Protein AF-U1LPJ1-F1 (afdb_monomer_lite)

Sequence (101 aa):
MDVMLDLERLKQARTSLGSAVESFKGASSFNNDLERAVAEPDDRSSLRRKVSDFESDWNGRRGDLTEMLEEIHKGIDTIITEWDRWDTETAAELEPTGTVR

Organism: NCBI:txid1330458

Foldseek 3Di:
DDPVVVLVVLVVLLVVLVVVLVVLVVVLVVLVCVLVVDDQPPVNCPVSVVSVVVSVVSVVVSVVVSVVSVVVSVVSVVVSVVVVVVVVVVVVVPPDPPPDD

Secondary structure (DSSP, 8-state):
--HHHHHHHHHHHHHHHHHHHHHHHHHHHHHTTHHHHS--GGG--HHHHHHHHHHHHHHHHHHHHHHHHHHHHHHHHHHHHHHHHHHHHHHHHHS------

Radius of gyration: 24.48 Å; chains: 1; bounding box: 52×19×84 Å

Structure (mmCIF, N/CA/C/O backbone):
data_AF-U1LPJ1-F1
#
_entry.id   AF-U1LPJ1-F1
#
loop_
_atom_site.group_PDB
_atom_site.id
_atom_site.type_symbol
_atom_site.label_atom_id
_atom_site.label_alt_id
_atom_site.label_comp_id
_atom_site.label_asym_id
_atom_site.label_entity_id
_atom_site.label_seq_id
_atom_site.pdbx_PDB_ins_code
_atom_site.Cartn_x
_atom_site.Cartn_y
_atom_site.Cartn_z
_atom_site.occupancy
_atom_site.B_iso_or_equiv
_atom_site.auth_seq_id
_atom_site.auth_comp_id
_atom_site.auth_asym_id
_atom_site.auth_atom_id
_atom_site.pdbx_PDB_model_num
ATOM 1 N N . MET A 1 1 ? -27.423 -2.123 9.882 1.00 52.09 1 MET A N 1
ATOM 2 C CA . MET A 1 1 ? -26.033 -2.415 9.492 1.00 52.09 1 MET A CA 1
ATOM 3 C C . MET A 1 1 ? -25.321 -2.785 10.779 1.00 52.09 1 MET A C 1
ATOM 5 O O . MET A 1 1 ? -25.529 -2.092 11.766 1.00 52.09 1 MET A O 1
ATOM 9 N N . ASP A 1 2 ? -24.690 -3.952 10.801 1.00 80.62 2 ASP A N 1
ATOM 10 C CA . ASP A 1 2 ? -24.126 -4.587 11.994 1.00 80.62 2 ASP A CA 1
ATOM 11 C C . ASP A 1 2 ? -22.668 -4.137 12.148 1.00 80.62 2 ASP A C 1
ATOM 13 O O . ASP A 1 2 ? -21.842 -4.437 11.291 1.00 80.62 2 ASP A O 1
ATOM 17 N N . VAL A 1 3 ? -22.367 -3.377 13.202 1.00 76.25 3 VAL A N 1
ATOM 18 C CA . VAL A 1 3 ? -21.043 -2.769 13.436 1.00 76.25 3 VAL A CA 1
ATOM 19 C C . VAL A 1 3 ? -19.932 -3.826 13.458 1.00 76.25 3 VAL A C 1
ATOM 21 O O . VAL A 1 3 ? -18.827 -3.567 12.983 1.00 76.25 3 VAL A O 1
ATOM 24 N N . MET A 1 4 ? -20.232 -5.040 13.933 1.00 79.62 4 MET A N 1
ATOM 25 C CA . MET A 1 4 ? -19.274 -6.146 13.932 1.00 79.62 4 MET A CA 1
ATOM 26 C C . MET A 1 4 ? -18.941 -6.631 12.516 1.00 79.62 4 MET A C 1
ATOM 28 O O . MET A 1 4 ? -17.774 -6.866 12.204 1.00 79.62 4 MET A O 1
ATOM 32 N N . LEU A 1 5 ? -19.947 -6.728 11.639 1.00 79.12 5 LEU A N 1
ATOM 33 C CA . LEU A 1 5 ? -19.761 -7.104 10.235 1.00 79.12 5 LEU A CA 1
ATOM 34 C C . LEU A 1 5 ? -18.891 -6.081 9.491 1.00 79.12 5 LEU A C 1
ATOM 36 O O . LEU A 1 5 ? -18.083 -6.450 8.638 1.00 79.12 5 LEU A O 1
ATOM 40 N N . ASP A 1 6 ? -19.040 -4.796 9.805 1.00 88.12 6 ASP A N 1
ATOM 41 C CA . ASP A 1 6 ? -18.230 -3.748 9.186 1.00 88.12 6 ASP A CA 1
ATOM 42 C C . ASP A 1 6 ? -16.782 -3.761 9.694 1.00 88.12 6 ASP A C 1
ATOM 44 O O . ASP A 1 6 ? -15.859 -3.605 8.891 1.00 88.12 6 ASP A O 1
ATOM 48 N N . LEU A 1 7 ? -16.548 -4.045 10.980 1.00 89.25 7 LEU A N 1
ATOM 49 C CA . LEU A 1 7 ? -15.193 -4.223 11.511 1.00 89.25 7 LEU A CA 1
ATOM 50 C C . LEU A 1 7 ? -14.485 -5.437 10.891 1.00 89.25 7 LEU A C 1
ATOM 52 O O . LEU A 1 7 ? -13.303 -5.363 10.555 1.00 89.25 7 LEU A O 1
ATOM 56 N N . GLU A 1 8 ? -15.195 -6.548 10.699 1.00 90.81 8 GLU A N 1
ATOM 57 C CA . GLU A 1 8 ? -14.635 -7.731 10.043 1.00 90.81 8 GLU A CA 1
ATOM 58 C C . GLU A 1 8 ? -14.233 -7.430 8.591 1.00 90.81 8 GLU A C 1
ATOM 60 O O . GLU A 1 8 ? -13.141 -7.800 8.150 1.00 90.81 8 GLU A O 1
ATOM 65 N N . ARG A 1 9 ? -15.058 -6.669 7.862 1.00 91.38 9 ARG A N 1
ATOM 66 C CA . ARG A 1 9 ? -14.720 -6.183 6.514 1.00 91.38 9 ARG A CA 1
ATOM 67 C C . ARG A 1 9 ? -13.494 -5.276 6.517 1.00 91.38 9 ARG A C 1
ATOM 69 O O . ARG A 1 9 ? -12.657 -5.399 5.625 1.00 91.38 9 ARG A O 1
ATOM 76 N N . LEU A 1 10 ? -13.350 -4.398 7.512 1.00 92.62 10 LEU A N 1
ATOM 77 C CA . LEU A 1 10 ? -12.149 -3.572 7.666 1.00 92.62 10 LEU A CA 1
ATOM 78 C C . LEU A 1 10 ? -10.905 -4.433 7.919 1.00 92.62 10 LEU A C 1
ATOM 80 O O . LEU A 1 10 ? -9.872 -4.204 7.291 1.00 92.62 10 LEU A O 1
ATOM 84 N N . LYS A 1 11 ? -11.006 -5.467 8.764 1.00 92.75 11 LYS A N 1
ATOM 85 C CA . LYS A 1 11 ? -9.915 -6.428 9.008 1.00 92.75 11 LYS A CA 1
ATOM 86 C C . LYS A 1 11 ? -9.512 -7.152 7.711 1.00 92.75 11 LYS A C 1
ATOM 88 O O . LYS A 1 11 ? -8.324 -7.236 7.406 1.00 92.75 11 LYS A O 1
ATOM 93 N N . GLN A 1 12 ? -10.477 -7.581 6.895 1.00 94.38 12 GLN A N 1
ATOM 94 C CA . GLN A 1 12 ? -10.217 -8.188 5.578 1.00 94.38 12 GLN A CA 1
ATOM 95 C C . GLN A 1 12 ? -9.570 -7.206 4.585 1.00 94.38 12 GLN A C 1
ATOM 97 O O . GLN A 1 12 ? -8.633 -7.568 3.862 1.00 94.38 12 GLN A O 1
ATOM 102 N N . ALA A 1 13 ? -10.044 -5.957 4.557 1.00 92.31 13 ALA A N 1
ATOM 103 C CA . ALA A 1 13 ? -9.490 -4.907 3.709 1.00 92.31 13 ALA A CA 1
ATOM 104 C C . ALA A 1 13 ? -8.038 -4.582 4.089 1.00 92.31 13 ALA A C 1
ATOM 106 O O . ALA A 1 13 ? -7.192 -4.490 3.201 1.00 92.31 13 ALA A O 1
ATOM 107 N N . ARG A 1 14 ? -7.729 -4.496 5.392 1.00 92.75 14 ARG A N 1
ATOM 108 C CA . ARG A 1 14 ? -6.364 -4.320 5.915 1.00 92.75 14 ARG A CA 1
ATOM 109 C C . ARG A 1 14 ? -5.426 -5.404 5.392 1.00 92.75 14 ARG A C 1
ATOM 111 O O . ARG A 1 14 ? -4.400 -5.082 4.804 1.00 92.75 14 ARG A O 1
ATOM 118 N N . THR A 1 15 ? -5.797 -6.677 5.536 1.00 94.06 15 THR A N 1
ATOM 119 C CA . THR A 1 15 ? -4.982 -7.798 5.040 1.00 94.06 15 THR A CA 1
ATOM 120 C C . THR A 1 15 ? -4.758 -7.713 3.531 1.00 94.06 15 THR A C 1
ATOM 122 O O . THR A 1 15 ? -3.625 -7.827 3.071 1.00 94.06 15 THR A O 1
ATOM 125 N N . SER A 1 16 ? -5.821 -7.458 2.764 1.00 92.62 16 SER A N 1
ATOM 126 C CA . SER A 1 16 ? -5.740 -7.383 1.300 1.00 92.62 16 SER A CA 1
ATOM 127 C C . SER A 1 16 ? -4.850 -6.228 0.828 1.00 92.62 16 SER A C 1
ATOM 129 O O . SER A 1 16 ? -4.041 -6.399 -0.084 1.00 92.62 16 SER A O 1
ATOM 131 N N . LEU A 1 17 ? -4.961 -5.061 1.472 1.00 91.94 17 LEU A N 1
ATOM 132 C CA . LEU A 1 17 ? -4.114 -3.898 1.199 1.00 91.94 17 LEU A CA 1
ATOM 133 C C . LEU A 1 17 ? -2.654 -4.159 1.570 1.00 91.94 17 LEU A C 1
ATOM 135 O O . LEU A 1 17 ? -1.772 -3.816 0.788 1.00 91.94 17 LEU A O 1
ATOM 139 N N . GLY A 1 18 ? -2.393 -4.817 2.703 1.00 91.25 18 GLY A N 1
ATOM 140 C CA . GLY A 1 18 ? -1.041 -5.221 3.095 1.00 91.25 18 GLY A CA 1
ATOM 141 C C . GLY A 1 18 ? -0.377 -6.105 2.034 1.00 91.25 18 GLY A C 1
ATOM 142 O O . GLY A 1 18 ? 0.728 -5.807 1.582 1.00 91.25 18 GLY A O 1
ATOM 143 N N . SER A 1 19 ? -1.086 -7.127 1.542 1.00 92.31 19 SER A N 1
ATOM 144 C CA . SER A 1 19 ? -0.584 -7.991 0.462 1.00 92.31 19 SER A CA 1
ATOM 145 C C . SER A 1 19 ? -0.363 -7.242 -0.857 1.00 92.31 19 SER A C 1
ATOM 147 O O . SER A 1 19 ? 0.593 -7.531 -1.583 1.00 92.31 19 SER A O 1
ATOM 149 N N . ALA A 1 20 ? -1.220 -6.268 -1.181 1.00 87.94 20 ALA A N 1
ATOM 150 C CA . ALA A 1 20 ? -1.036 -5.424 -2.358 1.00 87.94 20 ALA A CA 1
ATOM 151 C C . ALA A 1 20 ? 0.240 -4.575 -2.236 1.00 87.94 20 ALA A C 1
ATOM 153 O O . ALA A 1 20 ? 1.060 -4.583 -3.154 1.00 87.94 20 ALA A O 1
ATOM 154 N N . VAL A 1 21 ? 0.452 -3.911 -1.093 1.00 89.62 21 VAL A N 1
ATOM 155 C CA . VAL A 1 21 ? 1.664 -3.122 -0.808 1.00 89.62 21 VAL A CA 1
ATOM 156 C C . VAL A 1 21 ? 2.925 -3.979 -0.941 1.00 89.62 21 VAL A C 1
ATOM 158 O O . VAL A 1 21 ? 3.872 -3.574 -1.616 1.00 89.62 21 VAL A O 1
ATOM 161 N N . GLU A 1 22 ? 2.946 -5.181 -0.361 1.00 89.88 22 GLU A N 1
ATOM 162 C CA . GLU A 1 22 ? 4.086 -6.102 -0.482 1.00 89.88 22 GLU A CA 1
ATOM 163 C C . GLU A 1 22 ? 4.357 -6.505 -1.937 1.00 89.88 22 GLU A C 1
ATOM 165 O O . GLU A 1 22 ? 5.505 -6.479 -2.391 1.00 89.88 22 GLU A O 1
ATOM 170 N N . SER A 1 23 ? 3.301 -6.803 -2.697 1.00 86.50 23 SER A N 1
ATOM 171 C CA . SER A 1 23 ? 3.410 -7.146 -4.119 1.00 86.50 23 SER A CA 1
ATOM 172 C C . SER A 1 23 ? 3.993 -5.986 -4.935 1.00 86.50 23 SER A C 1
ATOM 174 O O . SER A 1 23 ? 4.903 -6.184 -5.744 1.00 86.50 23 SER A O 1
ATOM 176 N N . PHE A 1 24 ? 3.530 -4.756 -4.688 1.00 84.69 24 PHE A N 1
ATOM 177 C CA . PHE A 1 24 ? 4.059 -3.556 -5.339 1.00 84.69 24 PHE A CA 1
ATOM 178 C C . PHE A 1 24 ? 5.516 -3.275 -4.954 1.00 84.69 24 PHE A C 1
ATOM 180 O O . PHE A 1 24 ? 6.305 -2.872 -5.813 1.00 84.69 24 PHE A O 1
ATOM 187 N N . LYS A 1 25 ? 5.919 -3.529 -3.704 1.00 83.81 25 LYS A N 1
ATOM 188 C CA . LYS A 1 25 ? 7.325 -3.432 -3.280 1.00 83.81 25 LYS A CA 1
ATOM 189 C C . LYS A 1 25 ? 8.209 -4.448 -4.007 1.00 83.81 25 LYS A C 1
ATOM 191 O O . LYS A 1 25 ? 9.264 -4.068 -4.511 1.00 83.81 25 LYS A O 1
ATOM 196 N N . GLY A 1 26 ? 7.758 -5.696 -4.141 1.00 81.62 26 GLY A N 1
ATOM 197 C CA . GLY A 1 26 ? 8.491 -6.750 -4.853 1.00 81.62 26 GLY A CA 1
ATOM 198 C C . GLY A 1 26 ? 8.658 -6.487 -6.356 1.00 81.62 26 GLY A C 1
ATOM 199 O O . GLY A 1 26 ? 9.723 -6.757 -6.918 1.00 81.62 26 GLY A O 1
ATOM 200 N N . ALA A 1 27 ? 7.651 -5.888 -6.999 1.00 76.38 27 ALA A N 1
ATOM 201 C CA . ALA A 1 27 ? 7.640 -5.627 -8.440 1.00 76.38 27 ALA A CA 1
ATOM 202 C C . ALA A 1 27 ? 8.724 -4.641 -8.926 1.00 76.38 27 ALA A C 1
ATOM 204 O O . ALA A 1 27 ? 9.048 -4.637 -10.113 1.00 76.38 27 ALA A O 1
ATOM 205 N N . SER A 1 28 ? 9.323 -3.827 -8.045 1.00 70.06 28 SER A N 1
ATOM 206 C CA . SER A 1 28 ? 10.428 -2.937 -8.448 1.00 70.06 28 SER A CA 1
ATOM 207 C C . SER A 1 28 ? 11.677 -3.695 -8.883 1.00 70.06 28 SER A C 1
ATOM 209 O O . SER A 1 28 ? 12.421 -3.199 -9.723 1.00 70.06 28 SER A O 1
ATOM 211 N N . SER A 1 29 ? 11.924 -4.869 -8.300 1.00 66.56 29 SER A N 1
ATOM 212 C CA . SER A 1 29 ? 13.154 -5.621 -8.556 1.00 66.56 29 SER A CA 1
ATOM 213 C C . SER A 1 29 ? 13.245 -6.101 -10.005 1.00 66.56 29 SER A C 1
ATOM 215 O O . SER A 1 29 ? 14.319 -6.063 -10.588 1.00 66.56 29 SER A O 1
ATOM 217 N N . PHE A 1 30 ? 12.112 -6.475 -10.605 1.00 67.44 30 PHE A N 1
ATOM 218 C CA . PHE A 1 30 ? 12.055 -6.981 -11.975 1.00 67.44 30 PHE A CA 1
ATOM 219 C C . PHE A 1 30 ? 12.259 -5.884 -13.026 1.00 67.44 30 PHE A C 1
ATOM 221 O O . PHE A 1 30 ? 12.912 -6.116 -14.039 1.00 67.44 30 PHE A O 1
ATOM 228 N N . ASN A 1 31 ? 11.719 -4.685 -12.788 1.00 68.00 31 ASN A N 1
ATOM 229 C CA . ASN A 1 31 ? 11.782 -3.616 -13.781 1.00 68.00 31 ASN A CA 1
ATOM 230 C C . ASN A 1 31 ? 13.127 -2.892 -13.819 1.00 68.00 31 ASN A C 1
ATOM 232 O O . ASN A 1 31 ? 13.434 -2.352 -14.859 1.00 68.00 31 ASN A O 1
ATOM 236 N N . ASN A 1 32 ? 13.945 -2.908 -12.763 1.00 69.50 32 ASN A N 1
ATOM 237 C CA . ASN A 1 32 ? 15.240 -2.202 -12.750 1.00 69.50 32 ASN A CA 1
ATOM 238 C C . ASN A 1 32 ? 16.325 -2.826 -13.656 1.00 69.50 32 ASN A C 1
ATOM 240 O O . ASN A 1 32 ? 17.430 -2.290 -13.753 1.00 69.50 32 ASN A O 1
ATOM 244 N N . ASP A 1 33 ? 16.044 -3.978 -14.266 1.00 76.69 33 ASP A N 1
ATOM 245 C CA . ASP A 1 33 ? 16.992 -4.722 -15.097 1.00 76.69 33 ASP A CA 1
ATOM 246 C C . ASP A 1 33 ? 16.584 -4.773 -16.582 1.00 76.69 33 ASP A C 1
ATOM 248 O O . ASP A 1 33 ? 17.301 -5.365 -17.396 1.00 76.69 33 ASP A O 1
ATOM 252 N N . LEU A 1 34 ? 15.466 -4.149 -16.976 1.00 79.88 34 LEU A N 1
ATOM 253 C CA . LEU A 1 34 ? 14.954 -4.234 -18.346 1.00 79.88 34 LEU A CA 1
ATOM 254 C C . LEU A 1 34 ? 15.847 -3.454 -19.326 1.00 79.88 34 LEU A C 1
ATOM 256 O O . LEU A 1 34 ? 16.154 -3.950 -20.406 1.00 79.88 34 LEU A O 1
ATOM 260 N N . GLU A 1 35 ? 16.340 -2.281 -18.939 1.00 80.06 35 GLU A N 1
ATOM 261 C CA . GLU A 1 35 ? 17.271 -1.445 -19.691 1.00 80.06 35 GLU A CA 1
ATOM 262 C C . GLU A 1 35 ? 18.579 -2.198 -19.928 1.00 80.06 35 GLU A C 1
ATOM 264 O O . GLU A 1 35 ? 19.114 -2.189 -21.036 1.00 80.06 35 GLU A O 1
ATOM 269 N N . ARG A 1 36 ? 19.064 -2.909 -18.903 1.00 78.94 36 ARG A N 1
ATOM 270 C CA . ARG A 1 36 ? 20.275 -3.738 -18.981 1.00 78.94 36 ARG A CA 1
ATOM 271 C C . ARG A 1 36 ? 20.105 -4.924 -19.922 1.00 78.94 36 ARG A C 1
ATOM 273 O O . ARG A 1 36 ? 21.087 -5.372 -20.510 1.00 78.94 36 ARG A O 1
ATOM 280 N N . ALA A 1 37 ? 18.881 -5.428 -20.074 1.00 83.50 37 ALA A N 1
ATOM 281 C CA . ALA A 1 37 ? 18.567 -6.481 -21.030 1.00 83.50 37 ALA A CA 1
ATOM 282 C C . ALA A 1 37 ? 18.528 -5.972 -22.485 1.00 83.50 37 ALA A C 1
ATOM 284 O O . ALA A 1 37 ? 18.624 -6.776 -23.416 1.00 83.50 37 ALA A O 1
ATOM 285 N N . VAL A 1 38 ? 18.417 -4.655 -22.707 1.00 83.75 38 VAL A N 1
ATOM 286 C CA . VAL A 1 38 ? 18.424 -4.057 -24.046 1.00 83.75 38 VAL A CA 1
ATOM 287 C C . VAL A 1 38 ? 19.841 -3.663 -24.461 1.00 83.75 38 VAL A C 1
ATOM 289 O O . VAL A 1 38 ? 20.411 -2.686 -23.983 1.00 83.75 38 VAL A O 1
ATOM 292 N N . ALA A 1 39 ? 20.392 -4.408 -25.418 1.00 79.62 39 ALA A N 1
ATOM 293 C CA . ALA A 1 39 ? 21.686 -4.112 -26.027 1.00 79.62 39 ALA A CA 1
ATOM 294 C C . ALA A 1 39 ? 21.660 -2.854 -26.922 1.00 79.62 39 ALA A C 1
ATOM 296 O O . ALA A 1 39 ? 20.603 -2.366 -27.327 1.00 79.62 39 ALA A O 1
ATOM 297 N N . GLU A 1 40 ? 22.849 -2.378 -27.297 1.00 81.00 40 GLU A N 1
ATOM 298 C CA . GLU A 1 40 ? 23.055 -1.238 -28.201 1.00 81.00 40 GLU A CA 1
ATOM 299 C C . GLU A 1 40 ? 23.685 -1.694 -29.531 1.00 81.00 40 GLU A C 1
ATOM 301 O O . GLU A 1 40 ? 24.887 -1.534 -29.740 1.00 81.00 40 GLU A O 1
ATOM 306 N N . PRO A 1 41 ? 22.913 -2.303 -30.450 1.00 77.19 41 PRO A N 1
ATOM 307 C CA . PRO A 1 41 ? 23.428 -2.671 -31.765 1.00 77.19 41 PRO A CA 1
ATOM 308 C C . PRO A 1 41 ? 23.718 -1.417 -32.600 1.00 77.19 41 PRO A C 1
ATOM 310 O O . PRO A 1 41 ? 22.909 -0.487 -32.626 1.00 77.19 41 PRO A O 1
ATOM 313 N N . ASP A 1 42 ? 24.848 -1.402 -33.311 1.00 78.06 42 ASP A N 1
ATOM 314 C CA . ASP A 1 42 ? 25.292 -0.282 -34.158 1.00 78.06 42 ASP A CA 1
ATOM 315 C C . ASP A 1 42 ? 25.281 1.085 -33.436 1.00 78.06 42 ASP A C 1
ATOM 317 O O . ASP A 1 42 ? 24.847 2.088 -34.008 1.00 78.06 42 ASP A O 1
ATOM 321 N N . ASP A 1 43 ? 25.662 1.118 -32.152 1.00 79.06 43 ASP A N 1
ATOM 322 C CA . ASP A 1 43 ? 25.617 2.302 -31.273 1.00 79.06 43 ASP A CA 1
ATOM 323 C C . ASP A 1 43 ? 24.213 2.944 -31.138 1.00 79.06 43 ASP A C 1
ATOM 325 O O . ASP A 1 43 ? 24.043 4.085 -30.688 1.00 79.06 43 ASP A O 1
ATOM 329 N N . ARG A 1 44 ? 23.146 2.221 -31.514 1.00 84.38 44 ARG A N 1
ATOM 330 C CA . ARG A 1 44 ? 21.766 2.719 -31.461 1.00 84.38 44 ARG A CA 1
ATOM 331 C C . ARG A 1 44 ? 21.159 2.503 -30.082 1.00 84.38 44 ARG A C 1
ATOM 333 O O . ARG A 1 44 ? 20.500 1.504 -29.817 1.00 84.38 44 ARG A O 1
ATOM 340 N N . SER A 1 45 ? 21.241 3.526 -29.242 1.00 87.88 45 SER A N 1
ATOM 341 C CA . SER A 1 45 ? 20.675 3.506 -27.884 1.00 87.88 45 SER A CA 1
ATOM 342 C C . SER A 1 45 ? 19.218 3.986 -27.771 1.00 87.88 45 SER A C 1
ATOM 344 O O . SER A 1 45 ? 18.711 4.183 -26.672 1.00 87.88 45 SER A O 1
ATOM 346 N N . SER A 1 46 ? 18.505 4.191 -28.886 1.00 88.56 46 SER A N 1
ATOM 347 C CA . SER A 1 46 ? 17.139 4.754 -28.860 1.00 88.56 46 SER A CA 1
ATOM 348 C C . SER A 1 46 ? 16.104 3.861 -28.161 1.00 88.56 46 SER A C 1
ATOM 350 O O . SER A 1 46 ? 15.248 4.377 -27.444 1.00 88.56 46 SER A O 1
ATOM 352 N N . LEU A 1 47 ? 16.184 2.537 -28.341 1.00 88.19 47 LEU A N 1
ATOM 353 C CA . LEU A 1 47 ? 15.306 1.587 -27.654 1.00 88.19 47 LEU A CA 1
ATOM 354 C C . LEU A 1 47 ? 15.655 1.513 -26.168 1.00 88.19 47 LEU A C 1
ATOM 356 O O . LEU A 1 47 ? 14.763 1.620 -25.335 1.00 88.19 47 LEU A O 1
ATOM 360 N N . ARG A 1 48 ? 16.951 1.416 -25.850 1.00 88.69 48 ARG A N 1
ATOM 361 C CA . ARG A 1 4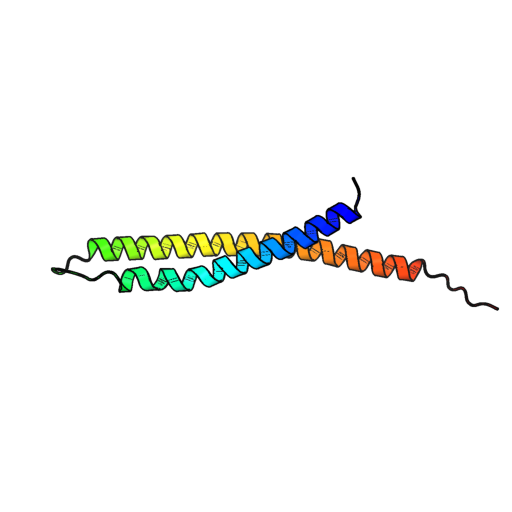8 ? 17.444 1.413 -24.472 1.00 88.69 48 ARG A CA 1
ATOM 362 C C . ARG A 1 48 ? 16.996 2.662 -23.706 1.00 88.69 48 ARG A C 1
ATOM 364 O O . ARG A 1 48 ? 16.464 2.533 -22.615 1.00 88.69 48 ARG A O 1
ATOM 371 N N . ARG A 1 49 ? 17.107 3.856 -24.303 1.00 89.06 49 ARG A N 1
ATOM 372 C CA . ARG A 1 49 ? 16.619 5.113 -23.703 1.00 89.06 49 ARG A CA 1
ATOM 373 C C . ARG A 1 49 ? 15.120 5.087 -23.414 1.00 89.06 49 ARG A C 1
ATOM 375 O O . ARG A 1 49 ? 14.726 5.409 -22.307 1.00 89.06 49 ARG A O 1
ATOM 382 N N 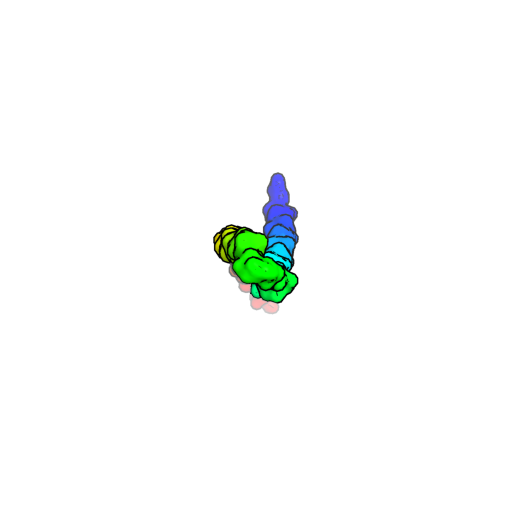. LYS A 1 50 ? 14.298 4.624 -24.361 1.00 90.88 50 LYS A N 1
ATOM 383 C CA . LYS A 1 50 ? 12.849 4.480 -24.132 1.00 90.88 50 LYS A CA 1
ATOM 384 C C . LYS A 1 50 ? 12.521 3.508 -23.000 1.00 90.88 50 LYS A C 1
ATOM 386 O O . LYS A 1 50 ? 11.540 3.714 -22.296 1.00 90.88 50 LYS A O 1
ATOM 391 N N . VAL A 1 51 ? 13.307 2.441 -22.857 1.00 89.69 51 VAL A N 1
ATOM 392 C CA . VAL A 1 51 ? 13.158 1.496 -21.747 1.00 89.69 51 VAL A CA 1
ATOM 393 C C . VAL A 1 51 ? 13.560 2.147 -20.426 1.00 89.69 51 VAL A C 1
ATOM 395 O O . VAL A 1 51 ? 12.796 2.048 -19.478 1.00 89.69 51 VAL A O 1
ATOM 398 N N . SER A 1 52 ? 14.668 2.887 -20.392 1.00 87.38 52 SER A N 1
ATOM 399 C CA . SER A 1 52 ? 15.094 3.672 -19.223 1.00 87.38 52 SER A CA 1
ATOM 400 C C . SER A 1 52 ? 14.022 4.684 -18.782 1.00 87.38 52 SER A C 1
ATOM 402 O O . SER A 1 52 ? 13.653 4.739 -17.610 1.00 87.38 52 SER A O 1
ATOM 404 N N . ASP A 1 53 ? 13.440 5.424 -19.735 1.00 90.56 53 ASP A N 1
ATOM 405 C CA . ASP A 1 53 ? 12.349 6.371 -19.470 1.00 90.56 53 ASP A CA 1
ATOM 406 C C . ASP A 1 53 ? 11.125 5.648 -18.877 1.00 90.56 53 ASP A C 1
ATOM 408 O O . ASP A 1 53 ? 10.559 6.083 -17.874 1.00 90.56 53 ASP A O 1
ATOM 412 N N . PHE A 1 54 ? 10.748 4.502 -19.458 1.00 89.94 54 PHE A N 1
ATOM 413 C CA . PHE A 1 54 ? 9.654 3.673 -18.954 1.00 89.94 54 PHE A CA 1
ATOM 414 C C . PHE A 1 54 ? 9.918 3.149 -17.537 1.00 89.94 54 PHE A C 1
ATOM 416 O O . PHE A 1 54 ? 9.017 3.191 -16.701 1.00 89.94 54 PHE A O 1
ATOM 423 N N . GLU A 1 55 ? 11.126 2.657 -17.252 1.00 88.75 55 GLU A N 1
ATOM 424 C CA . GLU A 1 55 ? 11.505 2.177 -15.921 1.00 88.75 55 GLU A CA 1
ATOM 425 C C . GLU A 1 55 ? 11.404 3.284 -14.876 1.00 88.75 55 GLU A C 1
ATOM 427 O O . GLU A 1 55 ? 10.843 3.066 -13.800 1.00 88.75 55 GLU A O 1
ATOM 432 N N . SER A 1 56 ? 11.910 4.475 -15.201 1.00 88.94 56 SER A N 1
ATOM 433 C CA . SER A 1 56 ? 11.856 5.646 -14.327 1.00 88.94 56 SER A CA 1
ATOM 434 C C . SER A 1 56 ? 10.410 6.054 -14.031 1.00 88.94 56 SER A C 1
ATOM 436 O O . SER A 1 56 ? 10.015 6.143 -12.864 1.00 88.94 56 SER A O 1
ATOM 438 N N . ASP A 1 57 ? 9.586 6.208 -15.072 1.00 90.94 57 ASP A N 1
ATOM 439 C CA . ASP A 1 57 ? 8.172 6.576 -14.943 1.00 90.94 57 ASP A CA 1
ATOM 440 C C . ASP A 1 57 ? 7.372 5.526 -14.163 1.00 90.94 57 ASP A C 1
ATOM 442 O O . ASP A 1 57 ? 6.541 5.862 -13.312 1.00 90.94 57 ASP A O 1
ATOM 446 N N . TRP A 1 58 ?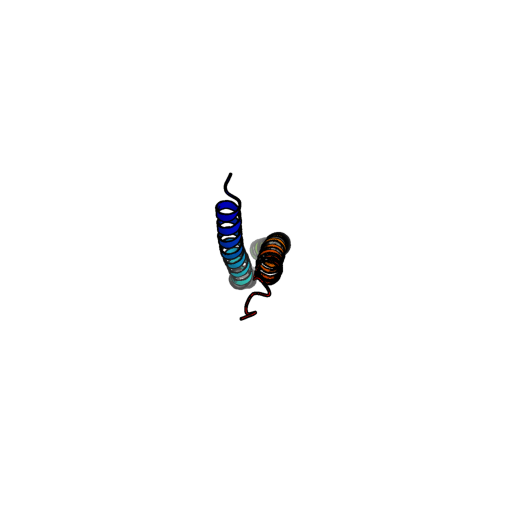 7.614 4.243 -14.440 1.00 89.81 58 TRP A N 1
ATOM 447 C CA . TRP A 1 58 ? 6.991 3.141 -13.716 1.00 89.81 58 TRP A CA 1
ATOM 448 C C . TRP A 1 58 ? 7.378 3.160 -12.240 1.00 89.81 58 TRP A C 1
ATOM 450 O O . TRP A 1 58 ? 6.509 3.047 -11.375 1.00 89.81 58 TRP A O 1
ATOM 460 N N . ASN A 1 59 ? 8.668 3.317 -11.942 1.00 88.38 59 ASN A N 1
ATOM 461 C CA . ASN A 1 59 ? 9.166 3.342 -10.574 1.00 88.38 59 ASN A CA 1
ATOM 462 C C . ASN A 1 59 ? 8.592 4.510 -9.775 1.00 88.38 59 ASN A C 1
ATOM 464 O O . ASN A 1 59 ? 8.193 4.287 -8.631 1.00 88.38 59 ASN A O 1
ATOM 468 N N . GLY A 1 60 ? 8.494 5.699 -10.379 1.00 90.81 60 GLY A N 1
ATOM 469 C CA . GLY A 1 60 ? 7.851 6.864 -9.770 1.00 90.81 60 GLY A CA 1
ATOM 470 C C . GLY A 1 60 ? 6.381 6.602 -9.450 1.00 90.81 60 GLY A C 1
ATOM 471 O O . GLY A 1 60 ? 5.996 6.588 -8.285 1.00 90.81 60 GLY A O 1
ATOM 472 N N . ARG A 1 61 ? 5.573 6.261 -10.465 1.00 90.81 61 ARG A N 1
ATOM 473 C CA . ARG A 1 61 ? 4.128 6.000 -10.293 1.00 90.81 61 ARG A CA 1
ATOM 474 C C . ARG A 1 61 ? 3.836 4.882 -9.296 1.00 90.81 61 ARG A C 1
ATOM 476 O O . ARG A 1 61 ? 2.854 4.937 -8.561 1.00 90.81 61 ARG A O 1
ATOM 483 N N . ARG A 1 62 ? 4.667 3.838 -9.291 1.00 89.88 62 ARG A N 1
ATOM 484 C CA . ARG A 1 62 ? 4.567 2.730 -8.339 1.00 89.88 62 ARG A CA 1
ATOM 485 C C . ARG A 1 62 ? 4.903 3.185 -6.922 1.00 89.88 62 ARG A C 1
ATOM 487 O O . ARG A 1 62 ? 4.251 2.721 -5.991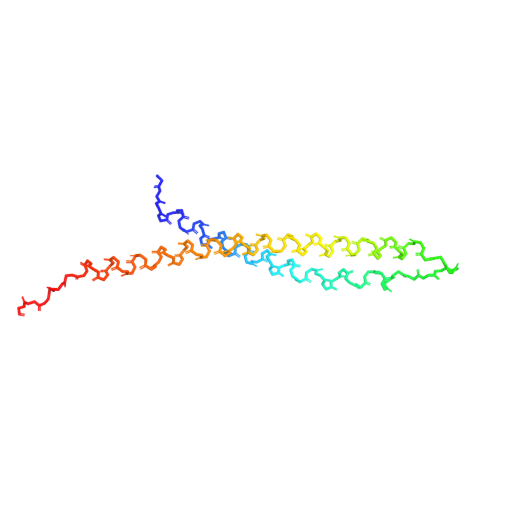 1.00 89.88 62 ARG A O 1
ATOM 494 N N . GLY A 1 63 ? 5.908 4.046 -6.760 1.00 91.12 63 GLY A N 1
ATOM 495 C CA . GLY A 1 63 ? 6.238 4.678 -5.484 1.00 91.12 63 GLY A CA 1
ATOM 496 C C . GLY A 1 63 ? 5.040 5.435 -4.925 1.00 91.12 63 GLY A C 1
ATOM 497 O O . GLY A 1 63 ? 4.568 5.085 -3.847 1.00 91.12 63 GLY A O 1
ATOM 498 N N . ASP A 1 64 ? 4.481 6.347 -5.723 1.00 92.88 64 ASP A N 1
ATOM 499 C CA . ASP A 1 64 ? 3.314 7.155 -5.349 1.00 92.88 64 ASP A CA 1
ATOM 500 C C . ASP A 1 64 ? 2.113 6.274 -4.959 1.00 92.88 64 ASP A C 1
ATOM 502 O O . ASP A 1 64 ? 1.481 6.469 -3.922 1.00 92.88 64 ASP A O 1
ATOM 506 N N . LEU A 1 65 ? 1.811 5.244 -5.760 1.00 90.81 65 LEU A N 1
ATOM 507 C CA . LEU A 1 65 ? 0.716 4.319 -5.460 1.00 90.81 65 LEU A CA 1
ATOM 508 C C . LEU A 1 65 ? 0.973 3.514 -4.179 1.00 90.81 65 LEU A C 1
ATOM 510 O O . LEU A 1 65 ? 0.042 3.263 -3.418 1.00 90.81 65 LEU A O 1
ATOM 514 N N . THR A 1 66 ? 2.219 3.097 -3.942 1.00 91.62 66 THR A N 1
ATOM 515 C CA . THR A 1 66 ? 2.588 2.362 -2.725 1.00 91.62 66 THR A CA 1
ATOM 516 C C . THR A 1 66 ? 2.374 3.236 -1.494 1.00 91.62 66 THR A C 1
ATOM 518 O O . THR A 1 66 ? 1.765 2.769 -0.537 1.00 91.62 66 THR A O 1
ATOM 521 N N . GLU A 1 67 ? 2.800 4.499 -1.540 1.00 93.50 67 GLU A N 1
ATOM 522 C CA . GLU A 1 67 ? 2.606 5.463 -0.453 1.00 93.50 67 GLU A CA 1
ATOM 523 C C . GLU A 1 67 ? 1.114 5.670 -0.150 1.00 93.50 67 GLU A C 1
ATOM 525 O O . GLU A 1 67 ? 0.686 5.498 0.991 1.00 93.50 67 GLU A O 1
ATOM 530 N N . MET A 1 68 ? 0.285 5.899 -1.175 1.00 93.56 68 MET A N 1
ATOM 531 C CA . MET A 1 68 ? -1.169 6.033 -0.997 1.00 93.56 68 MET A CA 1
ATOM 532 C C . MET A 1 68 ? -1.809 4.780 -0.377 1.00 93.56 68 MET A C 1
ATOM 534 O O . MET A 1 68 ? -2.690 4.878 0.480 1.00 93.56 68 MET A O 1
ATOM 538 N N . LEU A 1 69 ? -1.393 3.583 -0.806 1.00 91.81 69 LEU A N 1
ATOM 539 C CA . LEU A 1 69 ? -1.905 2.327 -0.250 1.00 91.81 69 LEU A CA 1
ATOM 540 C C . LEU A 1 69 ? -1.481 2.135 1.213 1.00 91.81 69 LEU A C 1
ATOM 542 O O . LEU A 1 69 ? -2.278 1.650 2.019 1.00 91.81 69 LEU A O 1
ATOM 546 N N . GLU A 1 70 ? -0.260 2.532 1.571 1.00 93.12 70 GLU A N 1
ATOM 547 C CA . GLU A 1 70 ? 0.233 2.510 2.951 1.00 93.12 70 GLU A CA 1
ATOM 548 C C . GLU A 1 70 ? -0.535 3.479 3.855 1.00 93.12 70 GLU A C 1
ATOM 550 O O . GLU A 1 70 ? -0.888 3.114 4.980 1.00 93.12 70 GLU A O 1
ATOM 555 N N . GLU A 1 71 ? -0.861 4.678 3.367 1.00 94.94 71 GLU A N 1
ATOM 556 C CA . GLU A 1 71 ? -1.684 5.644 4.102 1.00 94.94 71 GLU A CA 1
ATOM 557 C C . GLU A 1 71 ? -3.086 5.096 4.394 1.00 94.94 71 GLU A C 1
ATOM 559 O O . GLU A 1 71 ? -3.554 5.156 5.536 1.00 94.94 71 GLU A O 1
ATOM 564 N N . ILE A 1 72 ? -3.744 4.501 3.392 1.00 93.19 72 ILE A N 1
ATOM 565 C CA . ILE A 1 72 ? -5.065 3.880 3.567 1.00 93.19 72 ILE A CA 1
ATOM 566 C C . ILE A 1 72 ? -4.976 2.711 4.552 1.00 93.19 72 ILE A C 1
ATOM 568 O O . ILE A 1 72 ? -5.803 2.603 5.462 1.00 93.19 72 ILE A O 1
ATOM 572 N N . HIS A 1 73 ? -3.962 1.853 4.406 1.00 92.50 73 HIS A N 1
ATOM 573 C CA . HIS A 1 73 ? -3.729 0.738 5.318 1.00 92.50 73 HIS A CA 1
ATOM 574 C C . HIS A 1 73 ? -3.569 1.226 6.765 1.00 92.50 73 HIS A C 1
ATOM 576 O O . HIS A 1 73 ? -4.208 0.690 7.668 1.00 92.50 73 HIS A O 1
ATOM 582 N N . LYS A 1 74 ? -2.774 2.280 6.987 1.00 94.12 74 LYS A N 1
ATOM 583 C CA . LYS A 1 74 ? -2.583 2.904 8.304 1.00 94.12 74 LYS A CA 1
ATOM 584 C C . LYS A 1 74 ? -3.879 3.492 8.867 1.00 94.12 74 LYS A C 1
ATOM 586 O O . LYS A 1 74 ? -4.129 3.376 10.067 1.00 94.12 74 LYS A O 1
ATOM 591 N N . GLY A 1 75 ? -4.713 4.097 8.022 1.00 93.56 75 GLY A N 1
ATOM 592 C CA . GLY A 1 75 ? -6.029 4.599 8.422 1.00 93.56 75 GLY A CA 1
ATOM 593 C C . GLY A 1 75 ? -6.937 3.479 8.936 1.00 93.56 75 GLY A C 1
ATOM 594 O O . GLY A 1 75 ? -7.500 3.585 10.024 1.00 93.56 75 GLY A O 1
ATOM 595 N N . ILE A 1 76 ? -7.025 2.374 8.191 1.00 94.12 76 ILE A N 1
ATOM 596 C CA . ILE A 1 76 ? -7.821 1.201 8.582 1.00 94.12 76 ILE A CA 1
ATOM 597 C C . ILE A 1 76 ? -7.269 0.559 9.863 1.00 94.12 76 ILE A C 1
ATOM 599 O O . ILE A 1 76 ? -8.040 0.213 10.756 1.00 94.12 76 ILE A O 1
ATOM 603 N N . ASP A 1 77 ? -5.947 0.430 9.974 1.00 93.12 77 ASP A N 1
ATOM 604 C CA . ASP A 1 77 ? -5.267 -0.100 11.161 1.00 93.12 77 ASP A CA 1
ATOM 605 C C . ASP A 1 77 ? -5.567 0.726 12.420 1.00 93.12 77 ASP A C 1
ATOM 607 O O . ASP A 1 77 ? -5.903 0.165 13.463 1.00 93.12 77 ASP A O 1
ATOM 611 N N . THR A 1 78 ? -5.541 2.056 12.293 1.00 95.75 78 THR A N 1
ATOM 612 C CA . THR A 1 78 ? -5.920 2.983 13.371 1.00 95.75 78 THR A CA 1
ATOM 613 C C . THR A 1 78 ? -7.361 2.746 13.820 1.00 95.75 78 THR A C 1
ATOM 615 O O . THR A 1 78 ? -7.611 2.608 15.012 1.00 95.75 78 THR A O 1
ATOM 618 N N . ILE A 1 79 ? -8.309 2.659 12.879 1.00 93.94 79 ILE A N 1
ATOM 619 C CA . ILE A 1 79 ? -9.731 2.451 13.202 1.00 93.94 79 ILE A CA 1
ATOM 620 C C . ILE A 1 79 ? -9.936 1.133 13.955 1.00 93.94 79 ILE A C 1
ATOM 622 O O . ILE A 1 79 ? -10.636 1.110 14.965 1.00 93.94 79 ILE A O 1
ATOM 626 N N . ILE A 1 80 ? -9.323 0.045 13.479 1.00 93.44 80 ILE A N 1
ATOM 627 C CA . ILE A 1 80 ? -9.429 -1.271 14.122 1.00 93.44 80 ILE A CA 1
ATOM 628 C C . ILE A 1 80 ? -8.836 -1.227 15.532 1.00 93.44 80 ILE A C 1
ATOM 630 O O . ILE A 1 80 ? -9.466 -1.703 16.470 1.00 93.44 80 ILE A O 1
ATOM 634 N N . THR A 1 81 ? -7.656 -0.622 15.684 1.00 93.81 81 THR A N 1
ATOM 635 C CA . THR A 1 81 ? -6.949 -0.542 16.969 1.00 93.81 81 THR A CA 1
ATOM 636 C C . THR A 1 81 ? -7.735 0.265 17.998 1.00 93.81 81 THR A C 1
ATOM 638 O O . THR A 1 81 ? -7.879 -0.172 19.137 1.00 93.81 81 THR A O 1
ATOM 641 N N . GLU A 1 82 ? -8.282 1.419 17.609 1.00 94.56 82 GLU A N 1
ATOM 642 C CA . GLU A 1 82 ? -9.101 2.237 18.510 1.00 94.56 82 GLU A CA 1
ATOM 643 C C . GLU A 1 82 ? -10.406 1.541 18.898 1.00 94.56 82 GLU A C 1
ATOM 645 O O . GLU A 1 82 ? -10.855 1.678 20.035 1.00 94.56 82 GLU A O 1
ATOM 650 N N . TRP A 1 83 ? -11.002 0.765 17.989 1.00 93.06 83 TRP A N 1
ATOM 651 C CA . TRP A 1 83 ? -12.191 -0.020 18.303 1.00 93.06 83 TRP A CA 1
ATOM 652 C C . TRP A 1 83 ? -11.882 -1.153 19.288 1.00 93.06 83 TRP A C 1
ATOM 654 O O . TRP A 1 83 ? -12.567 -1.273 20.299 1.00 93.06 83 TRP A O 1
ATOM 664 N N . ASP A 1 84 ? -10.828 -1.939 19.040 1.00 91.88 84 ASP A N 1
ATOM 665 C CA . ASP A 1 84 ? -10.412 -3.027 19.937 1.00 91.88 84 ASP A CA 1
ATOM 666 C C . ASP A 1 84 ? -10.014 -2.467 21.329 1.00 91.88 84 ASP A C 1
ATOM 668 O O . ASP A 1 84 ? -10.307 -3.076 22.364 1.00 91.88 84 ASP A O 1
ATOM 672 N N . ARG A 1 85 ? -9.401 -1.270 21.376 1.00 93.81 85 ARG A N 1
ATOM 673 C CA . ARG A 1 85 ? -9.111 -0.544 22.625 1.00 93.81 85 ARG A CA 1
ATOM 674 C C . ARG A 1 85 ? -10.394 -0.163 23.360 1.00 93.81 85 ARG A C 1
ATOM 676 O O . ARG A 1 85 ? -10.514 -0.451 24.547 1.00 93.81 85 ARG A O 1
ATOM 683 N N . TRP A 1 86 ? -11.339 0.463 22.661 1.00 92.88 86 TRP A N 1
ATOM 684 C CA . TRP A 1 86 ? -12.623 0.863 23.235 1.00 92.88 86 TRP A CA 1
ATOM 685 C C . TRP A 1 86 ? -13.412 -0.336 23.780 1.00 92.88 86 TRP A C 1
ATOM 687 O O . TRP A 1 86 ? -13.956 -0.248 24.880 1.00 92.88 86 TRP A O 1
ATOM 697 N N . ASP A 1 87 ? -13.442 -1.455 23.051 1.00 91.19 87 ASP A N 1
ATOM 698 C CA . ASP A 1 87 ? -14.122 -2.686 23.472 1.00 91.19 87 ASP A CA 1
ATOM 699 C C . ASP A 1 87 ? -13.505 -3.243 24.764 1.00 91.19 87 ASP A C 1
ATOM 701 O O . ASP A 1 87 ? -14.213 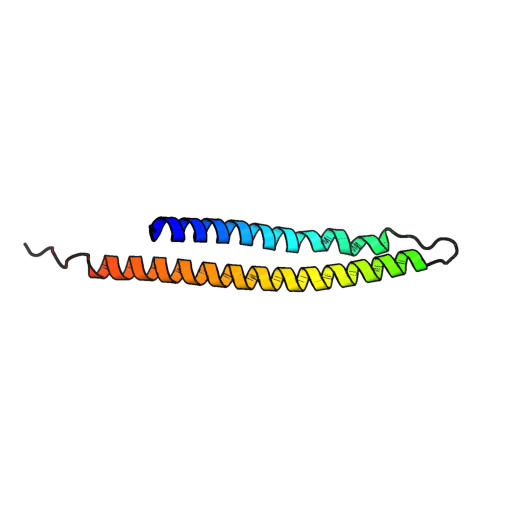-3.525 25.730 1.00 91.19 87 ASP A O 1
ATOM 705 N N . THR A 1 88 ? -12.170 -3.287 24.829 1.00 93.31 88 THR A N 1
ATOM 706 C CA . THR A 1 88 ? -11.425 -3.735 26.017 1.00 93.31 88 THR A CA 1
ATOM 707 C C . THR A 1 88 ? -11.677 -2.837 27.232 1.00 93.31 88 THR A C 1
ATOM 709 O O . THR A 1 88 ? -11.932 -3.335 28.329 1.00 93.31 88 THR A O 1
ATOM 712 N N . GLU A 1 89 ? -11.608 -1.514 27.053 1.00 93.75 89 GLU A N 1
ATOM 713 C CA . GLU A 1 89 ? -11.851 -0.534 28.121 1.00 93.75 89 GLU A CA 1
ATOM 714 C C . GLU A 1 89 ? -13.289 -0.632 28.641 1.00 93.75 89 GLU A C 1
ATOM 716 O O . GLU A 1 89 ? -13.514 -0.728 29.846 1.00 93.75 89 GLU A O 1
ATOM 721 N N . THR A 1 90 ? -14.260 -0.704 27.731 1.00 92.44 90 THR A N 1
ATOM 722 C CA . THR A 1 90 ? -15.680 -0.810 28.082 1.00 92.44 90 THR A CA 1
ATOM 723 C C . THR A 1 90 ? -15.987 -2.133 28.787 1.00 92.44 90 THR A C 1
ATOM 725 O O . THR A 1 90 ? -16.734 -2.151 29.763 1.00 92.44 90 THR A O 1
ATOM 728 N N . ALA A 1 91 ? -15.400 -3.249 28.344 1.00 90.88 91 ALA A N 1
ATOM 729 C CA . ALA A 1 91 ? -15.554 -4.540 29.010 1.00 90.88 91 ALA A CA 1
ATOM 730 C C . ALA A 1 91 ? -15.017 -4.502 30.451 1.00 90.88 91 ALA A C 1
ATOM 732 O O . ALA A 1 91 ? -15.691 -4.980 31.362 1.00 90.88 91 ALA A O 1
ATOM 733 N N . ALA A 1 92 ? -13.857 -3.877 30.670 1.00 91.12 92 ALA A N 1
ATOM 734 C CA . ALA A 1 92 ? -13.278 -3.712 32.002 1.00 91.12 92 ALA A CA 1
ATOM 735 C C . ALA A 1 92 ? -14.135 -2.822 32.923 1.00 91.12 92 ALA A C 1
ATOM 737 O O . ALA A 1 92 ? -14.214 -3.080 34.122 1.00 91.12 92 ALA A O 1
ATOM 738 N N . GLU A 1 93 ? -14.798 -1.795 32.381 1.00 90.19 93 GLU A N 1
ATOM 739 C CA . GLU A 1 93 ? -15.741 -0.949 33.132 1.00 90.19 93 GLU A CA 1
ATOM 740 C C . GLU A 1 93 ? -17.056 -1.669 33.477 1.00 90.19 93 GLU A C 1
ATOM 742 O O . GLU A 1 93 ? -17.697 -1.350 34.482 1.00 90.19 93 GLU A O 1
ATOM 747 N N . LEU A 1 94 ? -17.472 -2.626 32.642 1.00 86.50 94 LEU A N 1
ATOM 748 C CA . LEU A 1 94 ? -18.714 -3.383 32.801 1.00 86.50 94 LEU A CA 1
ATOM 749 C C . LEU A 1 94 ? -18.550 -4.680 33.604 1.00 86.50 94 LEU A C 1
ATOM 751 O O . LEU A 1 94 ? -19.560 -5.210 34.075 1.00 86.50 94 LEU A O 1
ATOM 755 N N . GLU A 1 95 ? -17.327 -5.192 33.794 1.00 74.75 95 GLU A N 1
ATOM 756 C CA . GLU A 1 95 ? -17.060 -6.248 34.771 1.00 74.75 95 GLU A CA 1
ATOM 757 C C . GLU A 1 95 ? -17.394 -5.716 36.175 1.00 74.75 95 GLU A C 1
ATOM 759 O O . GLU A 1 95 ? -16.728 -4.812 36.685 1.00 74.75 95 GLU A O 1
ATOM 764 N N . PRO A 1 96 ? -18.450 -6.228 36.834 1.00 63.25 96 PRO A N 1
ATOM 765 C CA . PRO A 1 96 ? -18.859 -5.685 38.110 1.00 63.25 96 PRO A CA 1
ATOM 766 C C . PRO A 1 96 ? -17.761 -5.948 39.138 1.00 63.25 96 PRO A C 1
ATOM 768 O O . PRO A 1 96 ? -17.314 -7.083 39.314 1.00 63.25 96 PRO A O 1
ATOM 771 N N . THR A 1 97 ? -17.416 -4.912 39.902 1.00 57.91 97 THR A N 1
ATOM 772 C CA . THR A 1 97 ? -16.807 -5.003 41.235 1.00 57.91 97 THR A CA 1
ATOM 773 C C . THR A 1 97 ? -17.745 -5.814 42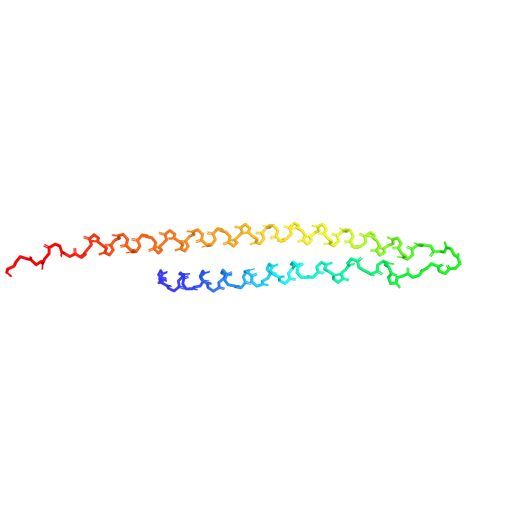.140 1.00 57.91 97 THR A C 1
ATOM 775 O O . THR A 1 97 ? -18.515 -5.281 42.934 1.00 57.91 97 THR A O 1
ATOM 778 N N . GLY A 1 98 ? -17.775 -7.127 41.933 1.00 59.56 98 GLY A N 1
ATOM 779 C CA . GLY A 1 98 ? -18.895 -7.994 42.277 1.00 59.56 98 GLY A CA 1
ATOM 780 C C . GLY A 1 98 ? -18.435 -9.353 42.778 1.00 59.56 98 GLY A C 1
ATOM 781 O O . GLY A 1 98 ? -19.023 -10.370 42.442 1.00 59.56 98 GLY A O 1
ATOM 782 N N . THR A 1 99 ? -17.393 -9.380 43.607 1.00 52.34 99 THR A N 1
ATOM 783 C CA . THR A 1 99 ? -17.264 -10.401 44.654 1.00 52.34 99 THR A CA 1
ATOM 784 C C . THR A 1 99 ? -17.205 -9.679 45.992 1.00 52.34 99 THR A C 1
ATOM 786 O O . THR A 1 99 ? -16.149 -9.453 46.571 1.00 52.34 99 THR A O 1
ATOM 789 N N . VAL A 1 100 ? -18.382 -9.271 46.464 1.00 55.19 100 VAL A N 1
ATOM 790 C CA . VAL A 1 100 ? -18.635 -9.108 47.894 1.00 55.19 100 VAL A CA 1
ATOM 791 C C . VAL A 1 100 ? -19.664 -10.165 48.262 1.00 55.19 100 VAL A C 1
ATOM 793 O O . VAL A 1 100 ? -20.864 -9.952 48.087 1.00 55.19 100 VAL A O 1
ATOM 796 N N . ARG A 1 101 ? -19.173 -11.313 48.729 1.00 41.38 101 ARG A N 1
ATOM 797 C CA . ARG A 1 101 ? -19.758 -12.102 49.817 1.00 41.38 101 ARG A CA 1
ATOM 798 C C . ARG A 1 101 ? -18.795 -13.187 50.265 1.00 41.38 101 ARG A C 1
ATOM 800 O O . ARG A 1 101 ? -18.315 -13.933 49.389 1.00 41.38 101 ARG A O 1
#

pLDDT: mean 85.33, std 10.9, range [41.38, 95.75]